Protein AF-A0ABD0PGS5-F1 (afdb_monomer_lite)

Sequence (150 aa):
DIRLLSAGKPAQHTIEVERDLDKADGMIHLLFNDVQLLKDGRHLQAEQMYRRVYRLHERLVNLRSDYNLRLKPSISTASHVSITHISQKPVQRVRPELDEVTLRYAQDLIDTAEWGIDLPSVESQLGSHRGLHQTIEDFKAKIERARADE

Structure (mmCIF, N/CA/C/O backbone):
data_AF-A0ABD0PGS5-F1
#
_entry.id   AF-A0ABD0PGS5-F1
#
loop_
_atom_site.group_PDB
_atom_site.id
_atom_site.type_symbol
_atom_site.label_atom_id
_atom_site.label_alt_id
_atom_site.label_comp_id
_atom_site.label_asym_id
_atom_site.label_entity_id
_atom_site.label_seq_id
_atom_site.pdbx_PDB_ins_code
_atom_site.Cartn_x
_atom_site.Cartn_y
_atom_site.Cartn_z
_atom_site.occupancy
_atom_site.B_iso_or_equiv
_atom_site.auth_seq_id
_atom_site.auth_comp_id
_atom_site.auth_asym_id
_atom_site.auth_atom_id
_atom_site.pdbx_PDB_model_num
ATOM 1 N N . ASP A 1 1 ? 6.456 26.262 16.278 1.00 40.91 1 ASP A N 1
ATOM 2 C CA . ASP A 1 1 ? 5.177 26.196 15.553 1.00 40.91 1 ASP A CA 1
ATOM 3 C C . ASP A 1 1 ? 5.326 25.353 14.278 1.00 40.91 1 ASP A C 1
ATOM 5 O O . ASP A 1 1 ? 5.432 25.874 13.180 1.00 40.91 1 ASP A O 1
ATOM 9 N N . ILE A 1 2 ? 5.462 24.028 14.443 1.00 37.34 2 ILE A N 1
ATOM 10 C CA . ILE A 1 2 ? 5.674 23.040 13.351 1.00 37.34 2 ILE A CA 1
ATOM 11 C C . ILE A 1 2 ? 4.593 21.936 13.416 1.00 37.34 2 ILE A C 1
ATOM 13 O O . ILE A 1 2 ? 4.661 20.908 12.758 1.00 37.34 2 ILE A O 1
ATOM 17 N N . ARG A 1 3 ? 3.527 22.145 14.199 1.00 46.78 3 ARG A N 1
ATOM 18 C CA . ARG A 1 3 ? 2.396 21.203 14.293 1.00 46.78 3 ARG A CA 1
ATOM 19 C C . ARG A 1 3 ? 1.245 21.535 13.340 1.00 46.78 3 ARG A C 1
ATOM 21 O O . ARG A 1 3 ? 0.276 20.788 13.286 1.00 46.78 3 ARG A O 1
ATOM 28 N N . LEU A 1 4 ? 1.367 22.605 12.550 1.00 45.22 4 LEU A N 1
ATOM 29 C CA . LEU A 1 4 ? 0.311 23.063 11.642 1.00 45.22 4 LEU A CA 1
ATOM 30 C C . LEU A 1 4 ? 0.431 22.560 10.190 1.00 45.22 4 LEU A C 1
ATOM 32 O O . LEU A 1 4 ? -0.455 22.841 9.391 1.00 45.22 4 LEU A O 1
ATOM 36 N N . LEU A 1 5 ? 1.480 21.805 9.835 1.00 44.78 5 LEU A N 1
ATOM 37 C CA . LEU A 1 5 ? 1.755 21.423 8.436 1.00 44.78 5 LEU A CA 1
ATOM 38 C C . LEU A 1 5 ? 1.492 19.945 8.089 1.00 44.78 5 LEU A C 1
ATOM 40 O O . LEU A 1 5 ? 1.438 19.624 6.908 1.00 44.78 5 LEU A O 1
ATOM 44 N N . SER A 1 6 ? 1.232 19.066 9.067 1.00 41.78 6 SER A N 1
ATOM 45 C CA . SER A 1 6 ? 0.776 17.681 8.796 1.00 41.78 6 SER A CA 1
ATOM 46 C C . SER A 1 6 ? -0.742 17.500 8.882 1.00 41.78 6 SER A C 1
ATOM 48 O O . SER A 1 6 ? -1.254 16.419 8.612 1.00 41.78 6 SER A O 1
ATOM 50 N N . ALA A 1 7 ? -1.495 18.557 9.198 1.00 47.12 7 ALA A N 1
ATOM 51 C CA . ALA A 1 7 ? -2.958 18.546 9.209 1.00 47.12 7 ALA A CA 1
ATOM 52 C C . ALA A 1 7 ? -3.548 18.869 7.821 1.00 47.12 7 ALA A C 1
ATOM 54 O O . ALA A 1 7 ? -4.579 19.537 7.706 1.00 47.12 7 ALA A O 1
ATOM 55 N N . GLY A 1 8 ? -2.895 18.387 6.757 1.00 44.69 8 GLY A N 1
ATOM 56 C CA . GLY A 1 8 ? -3.400 18.359 5.383 1.00 44.69 8 GLY A CA 1
ATOM 57 C C . GLY A 1 8 ? -4.555 17.367 5.246 1.00 44.69 8 GLY A C 1
ATOM 58 O O . GLY A 1 8 ? -4.440 16.347 4.591 1.00 44.69 8 GLY A O 1
ATOM 59 N N . LYS A 1 9 ? -5.644 17.685 5.950 1.00 48.91 9 LYS A N 1
ATOM 60 C CA . LYS A 1 9 ? -7.025 17.208 5.860 1.00 48.91 9 LYS A CA 1
ATOM 61 C C . LYS A 1 9 ? -7.194 15.677 5.777 1.00 48.91 9 LYS A C 1
ATOM 63 O O . LYS A 1 9 ? -7.077 15.118 4.690 1.00 48.91 9 LYS A O 1
ATOM 68 N N . PRO A 1 10 ? -7.672 14.999 6.842 1.00 53.75 10 PRO A N 1
ATOM 69 C CA . PRO A 1 10 ? -8.117 13.598 6.744 1.00 53.75 10 PRO A CA 1
ATOM 70 C C . PRO A 1 10 ? -9.191 13.386 5.652 1.00 53.75 10 PRO A C 1
ATOM 72 O O . PRO A 1 10 ? -9.348 12.287 5.124 1.00 53.75 10 PRO A O 1
ATOM 75 N N . ALA A 1 11 ? -9.883 14.456 5.244 1.00 54.97 11 ALA A N 1
ATOM 76 C CA . ALA A 1 11 ? -10.781 14.478 4.092 1.00 54.97 11 ALA A CA 1
ATOM 77 C C . ALA A 1 11 ? -10.080 14.258 2.730 1.00 54.97 11 ALA A C 1
ATOM 79 O O . ALA A 1 11 ? -10.662 13.656 1.842 1.00 54.97 11 ALA A O 1
ATOM 80 N N . GLN A 1 12 ? -8.841 14.722 2.532 1.00 61.03 12 GLN A N 1
ATOM 81 C CA . GLN A 1 12 ? -8.119 14.524 1.264 1.00 61.03 12 GLN A CA 1
ATOM 82 C C . GLN A 1 12 ? -7.630 13.083 1.131 1.00 61.03 12 GLN A C 1
ATOM 84 O O . GLN A 1 12 ? -7.900 12.437 0.124 1.00 61.03 12 GLN A O 1
ATOM 89 N N . HIS A 1 13 ? -7.027 12.548 2.194 1.00 70.31 13 HIS A N 1
ATOM 90 C CA . HIS A 1 13 ? -6.599 11.151 2.239 1.00 70.31 13 HIS A CA 1
ATOM 91 C C . HIS A 1 13 ? -7.775 10.177 2.037 1.00 70.31 13 HIS A C 1
ATOM 93 O O . HIS A 1 13 ? -7.648 9.172 1.348 1.00 70.31 13 HIS A O 1
ATOM 99 N N . THR A 1 14 ? -8.954 10.478 2.589 1.00 75.94 14 THR A N 1
ATOM 100 C CA . THR A 1 14 ? -10.155 9.647 2.374 1.00 75.94 14 THR A CA 1
ATOM 101 C C . THR A 1 14 ? -10.671 9.692 0.937 1.00 75.94 14 THR A C 1
ATOM 103 O O . THR A 1 14 ? -11.051 8.650 0.405 1.00 75.94 14 THR A O 1
ATOM 106 N N . ILE A 1 15 ? -10.644 10.858 0.288 1.00 81.44 15 ILE A N 1
ATOM 107 C CA . ILE A 1 15 ? -11.011 10.997 -1.131 1.00 81.44 15 ILE A CA 1
ATOM 108 C C . ILE A 1 15 ? -10.017 10.244 -2.026 1.00 81.44 15 ILE A C 1
ATOM 110 O O . ILE A 1 15 ? -10.419 9.594 -2.990 1.00 81.44 15 ILE A O 1
ATOM 114 N N . GLU A 1 16 ? -8.722 10.302 -1.713 1.00 83.81 16 GLU A N 1
ATOM 115 C CA . GLU A 1 16 ? -7.688 9.566 -2.447 1.00 83.81 16 GLU A CA 1
ATOM 116 C C . GLU A 1 16 ? -7.881 8.052 -2.334 1.00 83.81 16 GLU A C 1
ATOM 118 O O . GLU A 1 16 ? -7.885 7.365 -3.357 1.00 83.81 16 GLU A O 1
ATOM 123 N N . VAL A 1 17 ? -8.136 7.549 -1.122 1.00 87.19 17 VAL A N 1
ATOM 124 C CA . VAL A 1 17 ? -8.424 6.128 -0.879 1.00 87.19 17 VAL A CA 1
ATOM 125 C C . VAL A 1 17 ? -9.695 5.683 -1.605 1.00 87.19 17 VAL A C 1
ATOM 127 O O . VAL A 1 17 ? -9.700 4.621 -2.222 1.00 87.19 17 VAL A O 1
ATOM 130 N N . GLU A 1 18 ? -10.765 6.481 -1.581 1.00 88.50 18 GLU A N 1
ATOM 131 C CA . GLU A 1 18 ? -12.014 6.167 -2.290 1.00 88.50 18 GLU A CA 1
ATOM 132 C C . GLU A 1 18 ? -11.790 6.094 -3.807 1.00 88.50 18 GLU A C 1
ATOM 134 O O . GLU A 1 18 ? -12.168 5.113 -4.447 1.00 88.50 18 GLU A O 1
ATOM 139 N N . ARG A 1 19 ? -11.057 7.063 -4.366 1.00 91.50 19 ARG A N 1
ATOM 140 C CA . ARG A 1 19 ? -10.695 7.076 -5.787 1.00 91.50 19 ARG A CA 1
ATOM 141 C C . ARG A 1 19 ? -9.847 5.865 -6.177 1.00 91.50 19 ARG A C 1
ATOM 143 O O . ARG A 1 19 ? -10.000 5.334 -7.275 1.00 91.50 19 ARG A O 1
ATOM 150 N N . ASP A 1 20 ? -8.921 5.446 -5.323 1.00 93.38 20 ASP A N 1
ATOM 151 C CA . ASP A 1 20 ? -8.047 4.313 -5.618 1.00 93.38 20 ASP A CA 1
ATOM 152 C C . ASP A 1 20 ? -8.777 2.964 -5.489 1.00 93.38 20 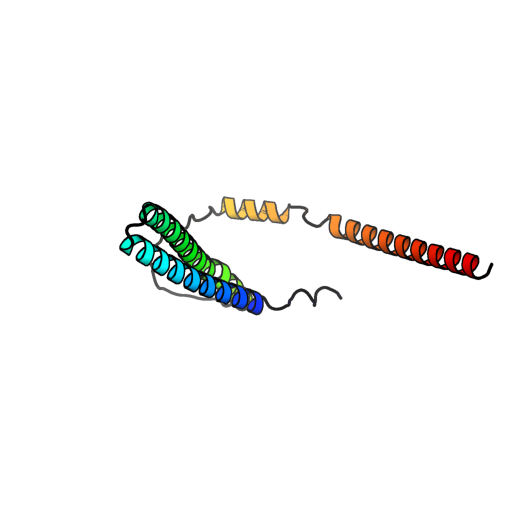ASP A C 1
ATOM 154 O O . ASP A 1 20 ? -8.507 2.058 -6.281 1.00 93.38 20 ASP A O 1
ATOM 158 N N . LEU A 1 21 ? -9.763 2.851 -4.589 1.00 94.31 21 LEU A N 1
ATOM 159 C CA . LEU A 1 21 ? -10.683 1.708 -4.542 1.00 94.31 21 LEU A CA 1
ATOM 160 C C . LEU A 1 21 ? -11.515 1.601 -5.830 1.00 94.31 21 LEU A C 1
ATOM 162 O O . LEU A 1 21 ? -11.585 0.520 -6.413 1.00 94.31 21 LEU A O 1
ATOM 166 N N . ASP A 1 22 ? -12.068 2.711 -6.326 1.00 95.44 22 ASP A N 1
ATOM 167 C CA . ASP A 1 22 ? -12.852 2.708 -7.570 1.00 95.44 22 ASP A CA 1
ATOM 168 C C . ASP A 1 22 ? -11.990 2.362 -8.801 1.00 95.44 22 ASP A C 1
ATOM 170 O O . ASP A 1 22 ? -12.422 1.624 -9.691 1.00 95.44 22 ASP A O 1
ATOM 174 N N . LYS A 1 23 ? -10.731 2.824 -8.850 1.00 97.25 23 LYS A N 1
ATOM 175 C CA . LYS A 1 23 ? -9.776 2.389 -9.887 1.00 97.25 23 LYS A CA 1
ATOM 176 C C . LYS A 1 23 ? -9.517 0.886 -9.819 1.00 97.25 23 LYS A C 1
ATOM 178 O O . LYS A 1 23 ? -9.439 0.236 -10.862 1.00 97.25 23 LYS A O 1
ATOM 183 N N . ALA A 1 24 ? -9.352 0.337 -8.615 1.00 97.25 24 ALA A N 1
ATOM 184 C CA . ALA A 1 24 ? -9.139 -1.093 -8.427 1.00 97.25 24 ALA A CA 1
ATOM 185 C C . ALA A 1 24 ? -10.344 -1.911 -8.910 1.00 97.25 24 ALA A C 1
ATOM 187 O O . ALA A 1 24 ? -10.146 -2.919 -9.587 1.00 97.25 24 ALA A O 1
ATOM 188 N N . ASP A 1 25 ? -11.570 -1.445 -8.659 1.00 97.25 25 ASP A N 1
ATOM 189 C CA . ASP A 1 25 ? -12.786 -2.069 -9.191 1.00 97.25 25 ASP A CA 1
ATOM 190 C C . ASP A 1 25 ? -12.788 -2.070 -10.726 1.00 97.25 25 ASP A C 1
ATOM 192 O O . ASP A 1 25 ? -13.010 -3.111 -11.350 1.00 97.25 25 ASP A O 1
ATOM 196 N N . GLY A 1 26 ? -12.441 -0.938 -11.346 1.00 97.88 26 GLY A N 1
ATOM 197 C CA . GLY A 1 26 ? -12.291 -0.843 -12.800 1.00 97.88 26 GLY A CA 1
ATOM 198 C C . GLY A 1 26 ? -11.281 -1.850 -13.363 1.00 97.88 26 GLY A C 1
ATOM 199 O O . GLY A 1 26 ? -11.569 -2.544 -14.338 1.00 97.88 26 GLY A O 1
ATOM 200 N N . MET A 1 27 ? -10.118 -1.997 -12.721 1.00 97.94 27 MET A N 1
ATOM 201 C CA . MET A 1 27 ? -9.109 -2.981 -13.130 1.00 97.94 27 MET A CA 1
ATOM 202 C C . MET A 1 27 ? -9.601 -4.424 -12.981 1.00 97.94 27 MET A C 1
ATOM 204 O O . MET A 1 27 ? -9.344 -5.249 -13.856 1.00 97.94 27 MET A O 1
ATOM 208 N N . ILE A 1 28 ? -10.324 -4.748 -11.905 1.00 97.88 28 ILE A N 1
ATOM 209 C CA . ILE A 1 28 ? -10.885 -6.091 -11.709 1.00 97.88 28 ILE A CA 1
ATOM 210 C C . ILE A 1 28 ? -11.917 -6.419 -12.793 1.00 97.88 28 ILE A C 1
ATOM 212 O O . ILE A 1 28 ? -11.913 -7.538 -13.306 1.00 97.88 28 ILE A O 1
ATOM 216 N N . HIS A 1 29 ? -12.751 -5.458 -13.196 1.00 98.31 29 HIS A N 1
ATOM 217 C CA . HIS A 1 29 ? -13.682 -5.646 -14.311 1.00 98.31 29 HIS A CA 1
ATOM 218 C C . HIS A 1 29 ? -12.966 -5.949 -15.633 1.00 98.31 29 HIS A C 1
ATOM 220 O O . HIS A 1 29 ? -13.379 -6.868 -16.342 1.00 98.31 29 HIS A O 1
ATOM 226 N N . LEU A 1 30 ? -11.876 -5.234 -15.937 1.00 98.38 30 LEU A N 1
ATOM 227 C CA . LEU A 1 30 ? -11.050 -5.514 -17.116 1.00 98.38 30 LEU A CA 1
ATOM 228 C C . LEU A 1 30 ? -10.434 -6.916 -17.046 1.00 98.38 30 LEU A C 1
ATOM 230 O O . LEU A 1 30 ? -10.567 -7.685 -17.989 1.00 98.38 30 LEU A O 1
ATOM 234 N N . LEU A 1 31 ? -9.867 -7.304 -15.899 1.00 98.38 31 LEU A N 1
ATOM 235 C CA . LEU A 1 31 ? -9.302 -8.644 -15.719 1.00 98.38 31 LEU A CA 1
ATOM 236 C C . LEU A 1 31 ? -10.346 -9.753 -15.891 1.00 98.38 31 LEU A C 1
ATOM 238 O O . LEU A 1 31 ? -10.035 -10.807 -16.444 1.00 98.38 31 LEU A O 1
ATOM 242 N N . PHE A 1 32 ? -11.580 -9.548 -15.427 1.00 98.62 32 PHE A N 1
ATOM 243 C CA . PHE A 1 32 ? -12.659 -10.503 -15.679 1.00 98.62 32 PHE A CA 1
ATOM 244 C C . PHE A 1 32 ? -13.025 -10.579 -17.160 1.00 98.62 32 PHE A C 1
ATOM 246 O O . PHE A 1 32 ? -13.251 -11.682 -17.658 1.00 98.62 32 PHE A O 1
ATOM 253 N N . ASN A 1 33 ? -13.056 -9.443 -17.862 1.00 98.38 33 AS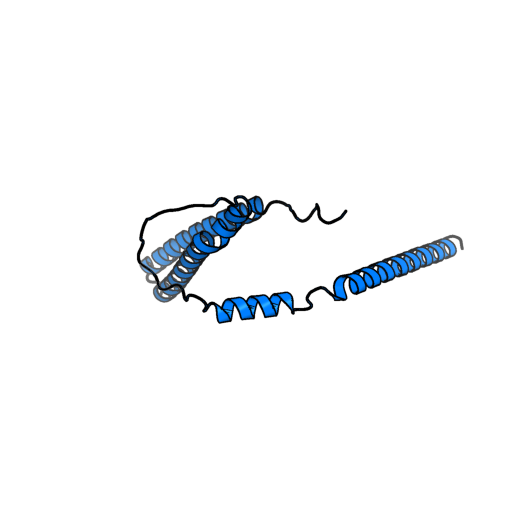N A N 1
ATOM 254 C CA . ASN A 1 33 ? -13.290 -9.412 -19.303 1.00 98.38 33 ASN A CA 1
ATOM 255 C C . ASN A 1 33 ? -12.195 -10.175 -20.064 1.00 98.38 33 ASN A C 1
ATOM 257 O O . ASN A 1 33 ? -12.510 -11.069 -20.847 1.00 98.38 33 ASN A O 1
ATOM 261 N N . ASP A 1 34 ? -10.927 -9.913 -19.751 1.00 98.25 34 ASP A N 1
ATOM 262 C CA . ASP A 1 34 ? -9.781 -10.589 -20.360 1.00 98.25 34 ASP A CA 1
ATOM 263 C C . ASP A 1 34 ? -9.807 -12.096 -20.087 1.00 98.25 34 ASP A C 1
ATOM 265 O O . ASP A 1 34 ? -9.607 -12.915 -20.985 1.00 98.25 34 ASP A O 1
ATOM 269 N N . VAL A 1 35 ? -10.093 -12.497 -18.845 1.00 98.50 35 VAL A N 1
ATOM 270 C CA . VAL A 1 35 ? -10.218 -13.915 -18.491 1.00 98.50 35 VAL A CA 1
ATOM 271 C C . VAL A 1 35 ? -11.379 -14.572 -19.232 1.00 98.50 35 VAL A C 1
ATOM 273 O O . VAL A 1 35 ? -11.252 -15.731 -19.630 1.00 98.50 35 VAL A O 1
ATOM 276 N N . GLN A 1 36 ? -12.489 -13.864 -19.443 1.00 98.12 36 GLN A N 1
ATOM 277 C CA . GLN A 1 36 ? -13.602 -14.383 -20.230 1.00 98.12 36 GLN A CA 1
ATOM 278 C C . GLN A 1 36 ? -13.204 -14.567 -21.700 1.00 98.12 36 GLN A C 1
ATOM 280 O O . GLN A 1 36 ? -13.435 -15.640 -22.249 1.00 98.12 36 GLN A O 1
ATOM 285 N N . LEU A 1 37 ? -12.501 -13.601 -22.296 1.00 98.06 37 LEU A N 1
ATOM 286 C CA . LEU A 1 37 ? -11.954 -13.732 -23.649 1.00 98.06 37 LEU A CA 1
ATOM 287 C C . LEU A 1 37 ? -11.002 -14.937 -23.761 1.00 98.06 37 LEU A C 1
ATOM 289 O O . LEU A 1 37 ? -11.070 -15.713 -24.715 1.00 98.06 37 LEU A O 1
ATOM 293 N N . LEU A 1 38 ? -10.145 -15.145 -22.756 1.00 98.12 38 LEU A N 1
ATOM 294 C CA . LEU A 1 38 ? -9.262 -16.311 -22.682 1.00 98.12 38 LEU A CA 1
ATOM 295 C C . LEU A 1 38 ? -10.043 -17.627 -22.551 1.00 98.12 38 LEU A C 1
ATOM 297 O O . LEU A 1 38 ? -9.635 -18.635 -23.134 1.00 98.12 38 LEU A O 1
ATOM 301 N N . LYS A 1 39 ? -11.153 -17.644 -21.801 1.00 96.56 39 LYS A N 1
ATOM 302 C CA . LYS A 1 39 ? -12.041 -18.813 -21.695 1.00 96.56 39 LYS A CA 1
ATOM 303 C C . LYS A 1 39 ? -12.686 -19.142 -23.037 1.00 96.56 39 LYS A C 1
ATOM 305 O O . LYS A 1 39 ? -12.662 -20.305 -23.440 1.00 96.56 39 LYS A O 1
ATOM 310 N N .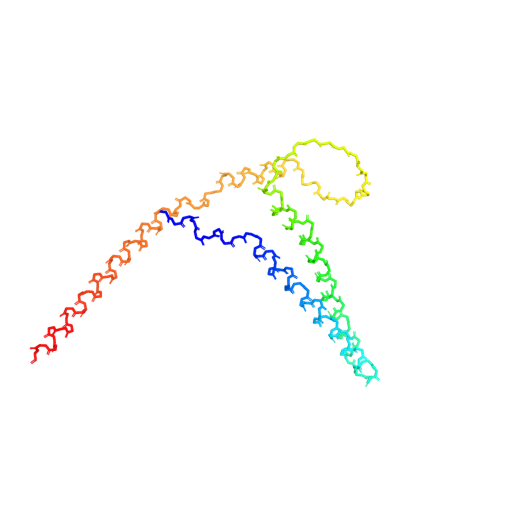 ASP A 1 40 ? -13.184 -18.134 -23.741 1.00 97.44 40 ASP A N 1
ATOM 311 C CA . ASP A 1 40 ? -13.797 -18.297 -25.061 1.00 97.44 40 ASP A CA 1
ATOM 312 C C . ASP A 1 40 ? -12.763 -18.803 -26.085 1.00 97.44 40 ASP A C 1
ATOM 314 O O . ASP A 1 40 ? -13.050 -19.686 -26.895 1.00 97.44 40 ASP A O 1
ATOM 318 N N . GLY A 1 41 ? -11.512 -18.345 -25.962 1.00 97.06 41 GLY A N 1
ATOM 319 C CA . GLY A 1 41 ? -10.349 -18.848 -26.701 1.00 97.06 41 GLY A CA 1
ATOM 320 C C . GLY A 1 41 ? -9.806 -20.210 -26.238 1.00 97.06 41 GLY A C 1
ATOM 321 O O . GLY A 1 41 ? -8.783 -20.655 -26.755 1.00 97.06 41 GLY A O 1
ATOM 322 N N . ARG A 1 42 ? -10.456 -20.882 -25.272 1.00 96.25 42 ARG A N 1
ATOM 323 C CA . ARG A 1 42 ? -10.051 -22.179 -24.683 1.00 96.25 42 ARG A CA 1
ATOM 324 C C . ARG A 1 42 ? -8.619 -22.199 -24.141 1.00 96.25 42 ARG A C 1
ATOM 326 O O . ARG A 1 42 ? -7.936 -23.223 -24.183 1.00 96.25 42 ARG A O 1
ATOM 333 N N . HIS A 1 43 ? -8.159 -21.073 -23.609 1.00 97.69 43 HIS A N 1
ATOM 334 C CA . HIS A 1 43 ? -6.833 -20.981 -23.021 1.00 97.69 43 HIS A CA 1
ATOM 335 C C . HIS A 1 43 ? -6.723 -21.885 -21.781 1.00 97.69 43 HIS A C 1
ATOM 337 O O . HIS A 1 43 ? -7.523 -21.793 -20.848 1.00 97.69 43 HIS A O 1
ATOM 343 N N . LEU A 1 44 ? -5.690 -22.733 -21.741 1.00 96.12 44 LEU A N 1
ATOM 344 C CA . LEU A 1 44 ? -5.534 -23.809 -20.748 1.00 96.12 44 LEU A CA 1
ATOM 345 C C . LEU A 1 44 ? -5.514 -23.318 -19.291 1.00 96.12 44 LEU A C 1
ATOM 347 O O . LEU A 1 44 ? -5.917 -24.039 -18.382 1.00 96.12 44 LEU A O 1
ATOM 351 N N . GLN A 1 45 ? -5.062 -22.085 -19.053 1.00 97.25 45 GLN A N 1
ATOM 352 C CA . GLN A 1 45 ? -4.962 -21.510 -17.707 1.00 97.25 45 GLN A CA 1
ATOM 353 C C . GLN A 1 45 ? -6.129 -20.586 -17.336 1.00 97.25 45 GLN A C 1
ATOM 355 O O . GLN A 1 45 ? -6.157 -20.078 -16.213 1.00 97.25 45 GLN A O 1
ATOM 360 N N . ALA A 1 46 ? -7.098 -20.361 -18.232 1.00 96.94 46 ALA A N 1
ATOM 361 C CA . ALA A 1 46 ? -8.152 -19.363 -18.027 1.00 96.94 46 ALA A CA 1
ATOM 362 C C . ALA A 1 46 ? -8.969 -19.620 -16.749 1.00 96.94 46 ALA A C 1
ATOM 364 O O . ALA A 1 46 ? -9.308 -18.696 -16.013 1.00 96.94 46 ALA A O 1
ATOM 365 N N . GLU A 1 47 ? -9.212 -20.888 -16.421 1.00 96.25 47 GLU A N 1
ATOM 366 C CA . GLU A 1 47 ? -9.931 -21.277 -15.208 1.00 96.25 47 GLU A CA 1
ATOM 367 C C . GLU A 1 47 ? -9.137 -20.976 -13.924 1.00 96.25 47 GLU A C 1
ATOM 369 O O . GLU A 1 47 ? -9.689 -20.483 -12.939 1.00 96.25 47 GLU A O 1
ATOM 374 N N . GLN A 1 48 ? -7.820 -21.205 -13.929 1.00 98.00 48 GLN A N 1
ATOM 375 C CA . GLN A 1 48 ? -6.968 -20.841 -12.795 1.00 98.00 48 GLN A CA 1
ATOM 376 C C . GLN A 1 48 ? -6.898 -19.317 -12.634 1.00 98.00 48 GLN A C 1
ATOM 378 O O . GLN A 1 48 ? -6.965 -18.812 -11.509 1.00 98.00 48 GLN A O 1
ATOM 383 N N . MET A 1 49 ? -6.781 -18.585 -13.744 1.00 98.06 49 MET A N 1
ATOM 384 C CA . MET A 1 49 ? -6.764 -17.124 -13.746 1.00 98.06 49 MET A CA 1
ATOM 385 C C . MET A 1 49 ? -8.077 -16.556 -13.203 1.00 98.06 49 MET A C 1
ATOM 387 O O . MET A 1 49 ? -8.026 -15.709 -12.315 1.00 98.06 49 MET A O 1
ATOM 391 N N . TYR A 1 50 ? -9.230 -17.099 -13.609 1.00 98.12 50 TYR A N 1
ATOM 392 C CA . TYR A 1 50 ? -10.539 -16.719 -13.068 1.00 98.12 50 TYR A CA 1
ATOM 393 C C . TYR A 1 50 ? -10.585 -16.820 -11.543 1.00 98.12 50 TYR A C 1
ATOM 395 O O . TYR A 1 50 ? -10.950 -15.861 -10.869 1.00 98.12 50 TYR A O 1
ATOM 403 N N . ARG A 1 51 ? -10.132 -17.943 -10.968 1.00 98.38 51 ARG A N 1
ATOM 404 C CA . ARG A 1 51 ? -10.102 -18.114 -9.503 1.00 98.38 51 ARG A CA 1
ATOM 405 C C . ARG A 1 51 ? -9.199 -17.094 -8.813 1.00 98.38 51 ARG A C 1
ATOM 407 O O . ARG A 1 51 ? -9.499 -16.669 -7.702 1.00 98.38 51 ARG A O 1
ATOM 414 N N . ARG A 1 52 ? -8.082 -16.709 -9.438 1.00 98.25 52 ARG A N 1
ATOM 415 C CA . ARG A 1 52 ? -7.187 -15.673 -8.895 1.00 98.25 52 ARG A CA 1
ATOM 416 C C . ARG A 1 52 ? -7.858 -14.300 -8.922 1.00 98.25 52 ARG A C 1
ATOM 418 O O . ARG A 1 52 ? -7.823 -13.622 -7.901 1.00 98.25 52 ARG A O 1
ATOM 425 N N . VAL A 1 53 ? -8.494 -13.929 -10.035 1.00 98.25 53 VAL A N 1
ATOM 426 C CA . VAL A 1 53 ? -9.235 -12.661 -10.165 1.00 98.25 53 VAL A CA 1
ATOM 427 C C . VAL A 1 53 ? -10.416 -12.621 -9.194 1.00 98.25 53 VAL A C 1
ATOM 429 O O . VAL A 1 53 ? -10.611 -11.619 -8.516 1.00 98.25 53 VAL A O 1
ATOM 432 N N . TYR A 1 54 ? -11.128 -13.734 -9.018 1.00 98.19 54 TYR A N 1
ATOM 433 C CA . TYR A 1 54 ? -12.212 -13.842 -8.043 1.00 98.19 54 TYR A CA 1
ATOM 434 C C . TYR A 1 54 ? -11.736 -13.601 -6.603 1.00 98.19 54 TYR A C 1
ATOM 436 O O . TYR A 1 54 ? -12.319 -12.786 -5.897 1.00 98.19 54 TYR A O 1
ATOM 444 N N . ARG A 1 55 ? -10.616 -14.204 -6.181 1.00 98.31 55 ARG A N 1
ATOM 445 C CA . ARG A 1 55 ? -10.039 -13.930 -4.849 1.00 98.31 55 ARG A CA 1
ATOM 446 C C . ARG A 1 55 ? -9.591 -12.477 -4.685 1.00 98.31 55 ARG A C 1
ATOM 448 O O . ARG A 1 55 ? -9.690 -11.926 -3.591 1.00 98.31 55 ARG A O 1
ATOM 455 N N . LEU A 1 56 ? -9.066 -11.862 -5.750 1.00 98.12 56 LEU A N 1
ATOM 456 C CA . LEU A 1 56 ? -8.732 -10.434 -5.740 1.00 98.12 56 LEU A CA 1
ATOM 457 C C . LEU A 1 56 ? -9.992 -9.583 -5.554 1.00 98.12 56 LEU A C 1
ATOM 459 O O . LEU A 1 56 ? -9.978 -8.668 -4.734 1.00 98.12 56 LEU A O 1
ATOM 463 N N . HIS A 1 57 ? -11.077 -9.926 -6.248 1.00 98.31 57 HIS A N 1
ATOM 464 C CA . HIS A 1 57 ? -12.370 -9.264 -6.106 1.00 98.31 57 HIS A CA 1
ATOM 465 C C . HIS A 1 57 ? -12.922 -9.392 -4.686 1.00 98.31 57 HIS A C 1
ATOM 467 O O . HIS A 1 57 ? -13.248 -8.381 -4.074 1.00 98.31 57 HIS A O 1
ATOM 473 N N . GLU A 1 58 ? -12.932 -10.596 -4.108 1.00 97.75 58 GLU A N 1
ATOM 474 C CA . GLU A 1 58 ? -13.363 -10.799 -2.719 1.00 97.75 58 GLU A CA 1
ATOM 475 C C . GLU A 1 58 ? -12.540 -9.962 -1.735 1.00 97.75 58 GLU A C 1
ATOM 477 O O . GLU A 1 58 ? -13.088 -9.320 -0.838 1.00 97.75 58 GLU A O 1
ATOM 482 N N . ARG A 1 59 ? -11.214 -9.916 -1.916 1.00 97.81 59 ARG A N 1
ATOM 483 C CA . ARG A 1 59 ? -10.341 -9.092 -1.075 1.00 97.81 59 ARG A CA 1
ATOM 484 C C . ARG A 1 59 ? -10.664 -7.602 -1.205 1.00 97.81 59 ARG A C 1
ATOM 486 O O . ARG A 1 59 ? -10.647 -6.908 -0.191 1.00 97.81 59 ARG A O 1
ATOM 493 N N . LEU A 1 60 ? -10.967 -7.117 -2.410 1.00 96.50 60 LEU A N 1
ATOM 494 C CA . LEU A 1 60 ? -11.338 -5.720 -2.642 1.00 96.50 60 LEU A CA 1
ATOM 495 C C . LEU A 1 60 ? -12.704 -5.382 -2.029 1.00 96.50 60 LEU A C 1
ATOM 497 O O . LEU A 1 60 ? -12.834 -4.358 -1.364 1.00 96.50 60 LEU A O 1
ATOM 501 N N . VAL A 1 61 ? -13.696 -6.265 -2.168 1.00 95.56 61 VAL A N 1
ATOM 502 C CA . VAL A 1 61 ? -15.019 -6.112 -1.540 1.00 95.56 61 VAL A CA 1
ATOM 503 C C . VAL A 1 61 ? -14.902 -6.059 -0.014 1.00 95.56 61 VAL A C 1
ATOM 505 O O . VAL A 1 61 ? -15.522 -5.205 0.629 1.00 95.56 61 VAL A O 1
ATOM 508 N N . ASN A 1 62 ? -14.071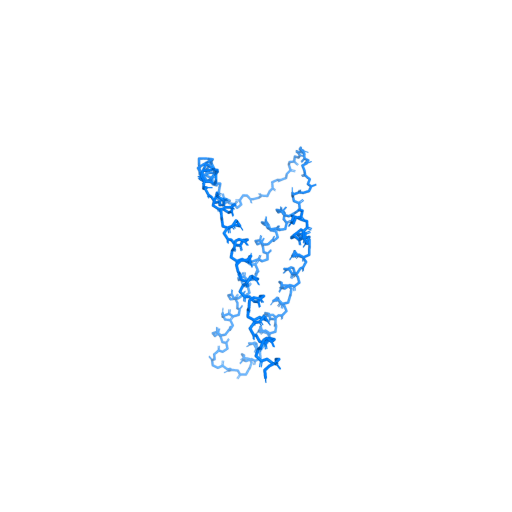 -6.923 0.574 1.00 92.50 62 ASN A N 1
ATOM 509 C CA . ASN A 1 62 ? -13.783 -6.895 2.008 1.00 92.50 62 ASN A CA 1
ATOM 510 C C . ASN A 1 62 ? -13.117 -5.577 2.415 1.00 92.50 62 ASN A C 1
ATOM 512 O O . ASN A 1 62 ? -13.578 -4.931 3.351 1.00 92.50 62 ASN A O 1
ATOM 516 N N . LEU A 1 63 ? -12.110 -5.124 1.663 1.00 91.88 63 LEU A N 1
ATOM 517 C CA . LEU A 1 63 ? -11.432 -3.855 1.925 1.00 91.88 63 LEU A CA 1
ATOM 518 C C . LEU A 1 63 ? -12.392 -2.656 1.840 1.00 91.88 63 LEU A C 1
ATOM 520 O O . LEU A 1 63 ? -12.346 -1.773 2.692 1.00 91.88 63 LEU A O 1
ATOM 524 N N . ARG A 1 64 ? -13.304 -2.640 0.860 1.00 90.19 64 ARG A N 1
ATOM 525 C CA . ARG A 1 64 ? -14.342 -1.606 0.714 1.00 90.19 64 ARG A CA 1
ATOM 526 C C . ARG A 1 64 ? -15.321 -1.623 1.887 1.00 90.19 64 ARG A C 1
ATOM 528 O O . ARG A 1 64 ? -15.734 -0.567 2.367 1.00 90.19 64 ARG A O 1
ATOM 535 N N . SER A 1 65 ? -15.680 -2.812 2.364 1.00 86.94 65 SER A N 1
ATOM 536 C CA . SER A 1 65 ? -16.542 -2.987 3.536 1.00 86.94 65 SER A CA 1
ATOM 537 C C . SER A 1 65 ? -15.853 -2.499 4.811 1.00 86.94 65 SER A C 1
ATOM 539 O O . SER A 1 65 ? -16.440 -1.726 5.563 1.00 86.94 65 SER A O 1
ATOM 541 N N . ASP A 1 66 ? -14.590 -2.873 5.022 1.00 84.50 66 ASP A N 1
ATOM 542 C CA . ASP A 1 66 ? -13.789 -2.419 6.160 1.00 84.50 66 ASP A CA 1
ATOM 543 C C . ASP A 1 66 ? -13.557 -0.906 6.122 1.00 84.50 66 ASP A C 1
ATOM 545 O O . ASP A 1 66 ? -13.698 -0.236 7.145 1.00 84.50 66 ASP A O 1
ATOM 549 N N . TYR A 1 67 ? -13.279 -0.335 4.947 1.00 84.06 67 TYR A N 1
ATOM 550 C CA . TYR A 1 67 ? -13.143 1.109 4.787 1.00 84.06 67 TYR A CA 1
ATOM 551 C C . TYR A 1 67 ? -14.443 1.841 5.142 1.00 84.06 67 TYR A C 1
ATOM 553 O O . TYR A 1 67 ? -14.421 2.762 5.957 1.00 84.06 67 TYR A O 1
ATOM 561 N N . ASN A 1 68 ? -15.587 1.391 4.615 1.00 80.50 68 ASN A N 1
ATOM 562 C CA . ASN A 1 68 ? -16.890 2.000 4.896 1.00 80.50 68 ASN A CA 1
ATOM 563 C C . ASN A 1 68 ? -17.353 1.832 6.351 1.00 80.50 68 ASN A C 1
ATOM 565 O O . ASN A 1 68 ? -18.083 2.688 6.839 1.00 80.50 68 ASN A O 1
ATOM 569 N N . LEU A 1 69 ? -16.962 0.755 7.040 1.00 74.19 69 LEU A N 1
ATOM 570 C CA . LEU A 1 69 ? -17.432 0.451 8.398 1.00 74.19 69 LEU A CA 1
ATOM 571 C C . LEU A 1 69 ? -16.465 0.871 9.509 1.00 74.19 69 LEU A C 1
ATOM 573 O O . LEU A 1 69 ? -16.907 1.081 10.635 1.00 74.19 69 LEU A O 1
ATOM 577 N N . ARG A 1 70 ? -15.161 0.968 9.233 1.00 65.12 70 ARG A N 1
ATOM 578 C CA . ARG A 1 70 ? -14.134 1.233 10.257 1.00 65.12 70 ARG A CA 1
ATOM 579 C C . ARG A 1 70 ? -13.433 2.568 10.053 1.00 65.12 70 ARG A C 1
ATOM 581 O O . ARG A 1 70 ? -13.224 3.289 11.018 1.00 65.12 70 ARG A O 1
ATOM 588 N N . LEU A 1 71 ? -13.085 2.918 8.817 1.00 60.81 71 LEU A N 1
ATOM 589 C CA . LEU A 1 71 ? -12.239 4.084 8.530 1.00 60.81 71 LEU A CA 1
ATOM 590 C C . LEU A 1 71 ? -13.059 5.332 8.177 1.00 60.81 71 LEU A C 1
ATOM 592 O O . LEU A 1 71 ? -12.800 6.404 8.716 1.00 60.81 71 LEU A O 1
ATOM 596 N N . LYS A 1 72 ? -14.101 5.191 7.351 1.00 59.53 72 LYS A N 1
ATOM 597 C CA . LYS A 1 72 ? -15.031 6.271 6.984 1.00 59.53 72 LYS A CA 1
ATOM 598 C C . LYS A 1 72 ? -15.789 6.827 8.208 1.00 59.53 72 LYS A C 1
ATOM 600 O O . LYS A 1 72 ? -15.739 8.039 8.409 1.00 59.53 72 LYS A O 1
ATOM 605 N N . PRO A 1 73 ? -16.388 6.005 9.099 1.00 54.38 73 PRO A N 1
ATOM 606 C CA . PRO A 1 73 ? -17.018 6.516 10.311 1.00 54.38 73 PRO A CA 1
ATOM 607 C C . PRO A 1 73 ? -16.001 7.012 11.336 1.00 54.38 73 PRO A C 1
ATOM 609 O O . PRO A 1 73 ? -16.269 8.044 11.919 1.00 54.38 73 PRO A O 1
ATOM 612 N N . SER A 1 74 ? -14.824 6.392 11.510 1.00 49.44 74 SER A N 1
ATOM 613 C CA . SER A 1 74 ? -13.817 6.891 12.469 1.00 49.44 74 SER A CA 1
ATOM 614 C C . SER A 1 74 ? -13.313 8.302 12.139 1.00 49.44 74 SER A C 1
ATOM 616 O O . SER A 1 74 ? -12.897 9.029 13.040 1.00 49.44 74 SER A O 1
ATOM 618 N N . ILE A 1 75 ? -13.349 8.696 10.864 1.00 51.09 75 ILE A N 1
ATOM 619 C CA . ILE A 1 75 ? -12.962 10.036 10.407 1.00 51.09 75 ILE A CA 1
ATOM 620 C C . ILE A 1 75 ? -14.156 11.004 10.462 1.00 51.09 75 ILE A C 1
ATOM 622 O O . ILE A 1 75 ? -13.970 12.179 10.770 1.00 51.09 75 ILE A O 1
ATOM 626 N N . SER A 1 76 ? -15.387 10.525 10.247 1.00 46.50 76 SER A N 1
ATOM 627 C CA . SER A 1 76 ? -16.610 11.322 10.437 1.00 46.50 76 SER A CA 1
ATOM 628 C C . SER A 1 76 ? -17.021 11.500 11.910 1.00 46.50 76 SER A C 1
ATOM 630 O O . SER A 1 76 ? -17.675 12.483 12.237 1.00 46.50 76 SER A O 1
ATOM 632 N N . THR A 1 77 ? -16.630 10.605 12.821 1.00 43.31 77 THR A N 1
ATOM 633 C CA . THR A 1 77 ? -16.946 10.691 14.261 1.00 43.31 77 THR A CA 1
ATOM 634 C C . THR A 1 77 ? -15.961 11.548 15.049 1.00 43.31 77 THR A C 1
ATOM 636 O O . THR A 1 77 ? -16.234 11.872 16.199 1.00 43.31 77 THR A O 1
ATOM 639 N N . ALA A 1 78 ? -14.840 11.965 14.453 1.00 43.00 78 ALA A N 1
ATOM 640 C CA . ALA A 1 78 ? -13.918 12.908 15.089 1.00 43.00 78 ALA A CA 1
ATOM 641 C C . ALA A 1 78 ? -14.448 14.360 15.109 1.00 43.00 78 ALA A C 1
ATOM 643 O O . ALA A 1 78 ? -13.827 15.220 15.728 1.00 43.00 78 ALA A O 1
ATOM 644 N N . SER A 1 79 ? -15.584 14.651 14.458 1.00 42.94 79 SER A N 1
ATOM 645 C CA . SER A 1 79 ? -16.158 16.003 14.377 1.00 42.94 79 SER A CA 1
ATOM 646 C C . SER A 1 79 ? -17.535 16.184 15.021 1.00 42.94 79 SER A C 1
ATOM 648 O O . SER A 1 79 ? -18.030 17.305 15.019 1.00 42.94 79 SER A O 1
ATOM 650 N N . HIS A 1 80 ? -18.148 15.166 15.632 1.00 39.22 80 HIS A N 1
ATOM 651 C CA . HIS A 1 80 ? -19.395 15.372 16.377 1.00 39.22 80 HIS A CA 1
ATOM 652 C C . HIS A 1 80 ? -19.470 14.489 17.626 1.00 39.22 80 HIS A C 1
ATOM 654 O O . HIS A 1 80 ? -19.911 13.343 17.593 1.00 39.22 80 HIS A O 1
ATOM 660 N N . VAL A 1 81 ? -19.100 15.078 18.766 1.00 44.41 81 VAL A N 1
ATOM 661 C CA . VAL A 1 81 ? -19.691 14.705 20.053 1.00 44.41 81 VAL A CA 1
ATOM 662 C C . VAL A 1 81 ? -21.158 15.112 19.977 1.00 44.41 81 VAL A C 1
ATOM 664 O O . VAL A 1 81 ? -21.484 16.297 19.999 1.00 44.41 81 VAL A O 1
ATOM 667 N N . SER A 1 82 ? -22.067 14.152 19.842 1.00 37.47 82 SER A N 1
ATOM 668 C CA . SER A 1 82 ? -23.490 14.386 20.079 1.00 37.47 82 SER A CA 1
ATOM 669 C C . SER A 1 82 ? -24.140 13.122 20.624 1.00 37.47 82 SER A C 1
ATOM 671 O O . SER A 1 82 ? -24.091 12.044 20.041 1.00 37.47 82 SER A O 1
ATOM 673 N N . ILE A 1 83 ? -24.687 13.314 21.814 1.00 41.44 83 ILE A N 1
ATOM 674 C CA . ILE A 1 83 ? -25.413 12.391 22.673 1.00 41.44 83 ILE A CA 1
ATOM 675 C C . ILE A 1 83 ? -26.769 11.996 22.038 1.00 41.44 83 ILE A C 1
ATOM 677 O O . ILE A 1 83 ? -27.317 12.732 21.220 1.00 41.44 83 ILE A O 1
ATOM 681 N N . THR A 1 84 ? -27.328 10.880 22.538 1.00 37.38 84 THR A N 1
ATOM 682 C CA . THR A 1 84 ? -28.741 10.402 22.536 1.00 37.38 84 THR A CA 1
ATOM 683 C C . THR A 1 84 ? -29.326 9.612 21.339 1.00 37.38 84 THR A C 1
ATOM 685 O O . THR A 1 84 ? -29.620 10.192 20.307 1.00 37.38 84 THR A O 1
ATOM 688 N N . HIS A 1 85 ? -29.597 8.306 21.600 1.00 40.03 85 HIS A N 1
ATOM 689 C CA . HIS A 1 85 ? -30.897 7.565 21.515 1.00 40.03 85 HIS A CA 1
ATOM 690 C C . HIS A 1 85 ? -31.629 7.535 20.127 1.00 40.03 85 HIS A C 1
ATOM 692 O O . HIS A 1 85 ? -31.758 8.565 19.498 1.00 40.03 85 HIS A O 1
ATOM 698 N N . ILE A 1 86 ? -32.231 6.478 19.538 1.00 37.47 86 ILE A N 1
ATOM 699 C CA . ILE A 1 86 ? -32.833 5.186 19.944 1.00 37.47 86 ILE A CA 1
ATOM 700 C C . ILE A 1 86 ? -33.008 4.296 18.683 1.00 37.47 86 ILE A C 1
ATOM 702 O O . ILE A 1 86 ? -33.238 4.811 17.597 1.00 37.47 86 ILE A O 1
ATOM 706 N N . SER A 1 87 ? -33.055 2.974 18.893 1.00 45.19 87 SER A N 1
ATOM 707 C CA . SER A 1 87 ? -33.822 1.944 18.158 1.00 45.19 87 SER A CA 1
ATOM 708 C C . SER A 1 87 ? -33.720 1.873 16.629 1.00 45.19 87 SER A C 1
ATOM 710 O O . SER A 1 87 ? -34.486 2.505 15.912 1.00 45.19 87 SER A O 1
ATOM 712 N N . GLN A 1 88 ? -32.906 0.930 16.152 1.00 36.59 88 GLN A N 1
ATOM 713 C CA . GLN A 1 88 ? -33.279 -0.003 15.084 1.00 36.59 88 GLN A CA 1
ATOM 714 C C . GLN A 1 88 ? -32.325 -1.200 15.148 1.00 36.59 88 GLN A C 1
ATOM 716 O O . GLN A 1 88 ? -31.109 -1.040 15.124 1.00 36.59 88 GLN A O 1
ATOM 721 N N . LYS A 1 89 ? -32.876 -2.410 15.299 1.00 45.19 89 LYS A N 1
ATOM 722 C CA . LYS A 1 89 ? -32.122 -3.668 15.226 1.00 45.19 89 LYS A CA 1
ATOM 723 C C . LYS A 1 89 ? -31.665 -3.902 13.780 1.00 45.19 89 LYS A C 1
ATOM 725 O O . LYS A 1 89 ? -32.528 -3.987 12.907 1.00 45.19 89 LYS A O 1
ATOM 730 N N . PRO A 1 90 ? -30.375 -4.193 13.553 1.00 37.03 90 PRO A N 1
ATOM 731 C CA . PRO A 1 90 ? -30.018 -5.194 12.565 1.00 37.03 90 PRO A CA 1
ATOM 732 C C . PRO A 1 90 ? -29.221 -6.323 13.223 1.00 37.03 90 PRO A C 1
ATOM 734 O O . PRO A 1 90 ? -28.373 -6.112 14.086 1.00 37.03 90 PRO A O 1
ATOM 737 N N . VAL A 1 91 ? -29.574 -7.536 12.804 1.00 39.44 91 VAL A N 1
ATOM 738 C CA . VAL A 1 91 ? -28.892 -8.822 12.980 1.00 39.44 91 VAL A CA 1
ATOM 739 C C . VAL A 1 91 ? -27.448 -8.671 13.469 1.00 39.44 91 VAL A C 1
ATOM 741 O O . VAL A 1 91 ? -26.571 -8.231 12.724 1.00 39.44 91 VAL A O 1
ATOM 744 N N . GLN A 1 92 ? -27.215 -9.068 14.724 1.00 37.94 92 GLN A N 1
ATOM 745 C CA . GLN A 1 92 ? -25.887 -9.220 15.304 1.00 37.94 92 GLN A CA 1
ATOM 746 C C . GLN A 1 92 ? -25.103 -10.235 14.463 1.00 37.94 92 GLN A C 1
ATOM 748 O O . GLN A 1 92 ? -25.148 -11.439 14.703 1.00 37.94 92 GLN A O 1
ATOM 753 N N . ARG A 1 93 ? -24.332 -9.752 13.484 1.00 45.62 93 ARG A N 1
ATOM 754 C CA . ARG A 1 93 ? -23.045 -10.395 13.230 1.00 45.62 93 ARG A CA 1
ATOM 755 C C . ARG A 1 93 ? -22.295 -10.217 14.533 1.00 45.62 93 ARG A C 1
ATOM 757 O O . ARG A 1 93 ? -22.122 -9.078 14.963 1.00 45.62 93 ARG A O 1
ATOM 764 N N . VAL A 1 94 ? -21.964 -11.329 15.183 1.00 41.38 94 VAL A N 1
ATOM 765 C CA . VAL A 1 94 ? -21.163 -11.366 16.404 1.00 41.38 94 VAL A CA 1
ATOM 766 C C . VAL A 1 94 ? -19.837 -10.686 16.076 1.00 41.38 94 VAL A C 1
ATOM 768 O O . VAL A 1 94 ? -18.883 -11.295 15.601 1.00 41.38 94 VAL A O 1
ATOM 771 N N . ARG A 1 95 ? -19.831 -9.363 16.258 1.00 46.44 95 ARG A N 1
ATOM 772 C CA . ARG A 1 95 ? -18.665 -8.580 16.613 1.00 46.44 95 ARG A CA 1
ATOM 773 C C . ARG A 1 95 ? -18.020 -9.393 17.731 1.00 46.44 95 ARG A C 1
ATOM 775 O O . ARG A 1 95 ? -18.734 -9.717 18.682 1.00 46.44 95 ARG A O 1
ATOM 782 N N . PRO A 1 96 ? -16.741 -9.782 17.634 1.00 51.47 96 PRO A N 1
ATOM 783 C CA . PRO A 1 96 ? -16.015 -10.137 18.833 1.00 51.47 96 PRO A CA 1
ATOM 784 C C . PRO A 1 96 ? -16.079 -8.870 19.687 1.00 51.47 96 PRO A C 1
ATOM 786 O O . PRO A 1 96 ? -15.399 -7.887 19.392 1.00 51.47 96 PRO A O 1
ATOM 789 N N . GLU A 1 97 ? -17.024 -8.818 20.623 1.00 56.81 97 GLU A N 1
ATOM 790 C CA . GLU A 1 97 ? -16.946 -7.911 21.756 1.00 56.81 97 GLU A CA 1
ATOM 791 C C . GLU A 1 97 ? -15.588 -8.254 22.362 1.00 56.81 97 GLU A C 1
ATOM 793 O O . GLU A 1 97 ? -15.407 -9.343 22.907 1.00 56.81 97 GLU A O 1
ATOM 798 N N . LEU A 1 98 ? -14.576 -7.416 22.110 1.00 60.53 98 LEU A N 1
ATOM 799 C CA . LEU A 1 98 ? -13.359 -7.507 22.894 1.00 60.53 98 LEU A CA 1
ATOM 800 C C . LEU A 1 98 ? -13.831 -7.280 24.322 1.00 60.53 98 LEU A C 1
ATOM 802 O O . LEU A 1 98 ? -14.397 -6.225 24.606 1.00 60.53 98 LEU A O 1
ATOM 806 N N . ASP A 1 99 ? -13.661 -8.304 25.154 1.00 77.19 99 ASP A N 1
ATOM 807 C CA . ASP A 1 99 ? -14.050 -8.268 26.554 1.00 77.19 99 ASP A CA 1
ATOM 808 C C . ASP A 1 99 ? -13.551 -6.966 27.197 1.00 77.19 99 ASP A C 1
ATOM 810 O O . ASP A 1 99 ? -12.457 -6.488 26.874 1.00 77.19 99 ASP A O 1
ATOM 814 N N . GLU A 1 100 ? -14.346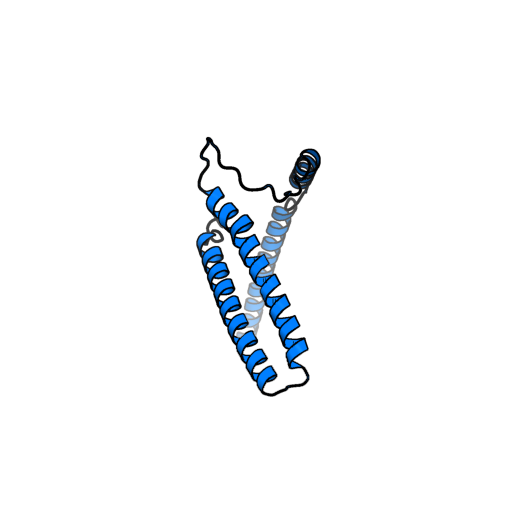 -6.376 28.089 1.00 75.88 100 GLU A N 1
ATOM 815 C CA . GLU A 1 100 ? -14.056 -5.080 28.717 1.00 75.88 100 GLU A CA 1
ATOM 816 C C . GLU A 1 100 ? -12.667 -5.085 29.377 1.00 75.88 100 GLU A C 1
ATOM 818 O O . GLU A 1 100 ? -11.931 -4.097 29.327 1.00 75.88 100 GLU A O 1
ATOM 823 N N . VAL A 1 101 ? -12.259 -6.247 29.894 1.00 78.56 101 VAL A N 1
ATOM 824 C CA . VAL A 1 101 ? -10.923 -6.509 30.440 1.00 78.56 101 VAL A CA 1
ATOM 825 C C . VAL A 1 101 ? -9.832 -6.368 29.378 1.00 78.56 101 VAL A C 1
ATOM 827 O O . VAL A 1 101 ? -8.802 -5.752 29.636 1.00 78.56 101 VAL A O 1
ATOM 830 N N . THR A 1 102 ? -10.054 -6.894 28.172 1.00 84.38 102 THR A N 1
ATOM 831 C CA . THR A 1 102 ? -9.100 -6.803 27.055 1.00 84.38 102 THR A CA 1
ATOM 832 C C . THR A 1 102 ? -8.947 -5.360 26.589 1.00 84.38 102 THR A C 1
ATOM 834 O O . THR A 1 102 ? -7.836 -4.920 26.303 1.00 84.38 102 THR A O 1
ATOM 837 N N . LEU A 1 103 ? -10.046 -4.603 26.544 1.00 85.38 103 LEU A N 1
ATOM 838 C CA . LEU A 1 103 ? -10.008 -3.182 26.200 1.00 85.38 103 LEU A CA 1
ATOM 839 C C . LEU A 1 103 ? -9.294 -2.360 27.273 1.00 85.38 103 LEU A C 1
ATOM 841 O O . LEU A 1 103 ? -8.465 -1.518 26.937 1.00 85.38 103 LEU A O 1
ATOM 845 N N . ARG A 1 104 ? -9.561 -2.631 28.556 1.00 82.56 104 ARG A N 1
ATOM 846 C CA . ARG A 1 104 ? -8.867 -1.965 29.663 1.00 82.56 104 ARG A CA 1
ATOM 847 C C . ARG A 1 104 ? -7.374 -2.290 29.658 1.00 82.56 104 ARG A C 1
ATOM 849 O O . ARG A 1 104 ? -6.571 -1.384 29.826 1.00 82.56 104 ARG A O 1
ATOM 856 N N . TYR A 1 105 ? -7.012 -3.547 29.416 1.00 84.81 105 TYR A N 1
ATOM 857 C CA . TYR A 1 105 ? -5.620 -3.982 29.314 1.00 84.81 105 TYR A CA 1
ATOM 858 C C . TYR A 1 105 ? -4.899 -3.341 28.125 1.00 84.81 105 TYR A C 1
ATOM 860 O O . TYR A 1 105 ? -3.776 -2.875 28.267 1.00 84.81 105 TYR A O 1
ATOM 868 N N . ALA A 1 106 ? -5.547 -3.265 26.961 1.00 85.38 106 ALA A N 1
ATOM 869 C CA . ALA A 1 106 ? -4.980 -2.587 25.800 1.00 85.38 106 ALA A CA 1
ATOM 870 C C . ALA A 1 106 ? -4.790 -1.084 26.052 1.00 85.38 106 ALA A C 1
ATOM 872 O O . ALA A 1 106 ? -3.774 -0.530 25.643 1.00 85.38 106 ALA A O 1
ATOM 873 N N . GLN A 1 107 ? -5.736 -0.438 26.742 1.00 83.00 107 GLN A N 1
ATOM 874 C CA . GLN A 1 107 ? -5.622 0.970 27.123 1.00 83.00 107 GLN A CA 1
ATOM 875 C C . GLN A 1 107 ? -4.467 1.191 28.105 1.00 83.00 107 GLN A C 1
ATOM 877 O O . GLN A 1 107 ? -3.641 2.062 27.870 1.00 83.00 107 GLN A O 1
ATOM 882 N N . ASP A 1 108 ? -4.361 0.360 29.140 1.00 86.25 108 ASP A N 1
ATOM 883 C CA . ASP A 1 108 ? -3.261 0.413 30.107 1.00 86.25 108 ASP A CA 1
ATOM 884 C C . ASP A 1 108 ? -1.904 0.179 29.428 1.00 86.25 108 ASP A C 1
ATOM 886 O O . ASP A 1 108 ? -0.940 0.889 29.693 1.00 86.25 108 ASP A O 1
ATOM 890 N N . LEU A 1 109 ? -1.834 -0.748 28.466 1.00 83.62 109 LEU A N 1
ATOM 891 C CA . LEU A 1 109 ? -0.626 -0.993 27.680 1.00 83.62 109 LEU A CA 1
ATOM 892 C C . LEU A 1 109 ? -0.251 0.204 26.797 1.00 83.62 109 LEU A C 1
ATOM 894 O O . LEU A 1 109 ? 0.928 0.461 26.608 1.00 83.62 109 LEU A O 1
ATOM 898 N N . ILE A 1 110 ? -1.226 0.935 26.251 1.00 81.81 110 ILE A N 1
ATOM 899 C CA . ILE A 1 110 ? -0.973 2.162 25.481 1.00 81.81 110 ILE A CA 1
ATOM 900 C C . ILE A 1 110 ? -0.513 3.291 26.405 1.00 81.81 110 ILE A C 1
ATOM 902 O O . ILE A 1 110 ? 0.444 3.984 26.073 1.00 81.81 110 ILE A O 1
ATOM 906 N N . ASP A 1 111 ? -1.165 3.452 27.557 1.00 78.62 111 ASP A N 1
ATOM 907 C CA . ASP A 1 111 ? -0.871 4.517 28.519 1.00 78.62 111 ASP A CA 1
ATOM 908 C C . ASP A 1 111 ? 0.486 4.312 29.210 1.00 78.62 111 ASP A C 1
ATOM 910 O O . ASP A 1 111 ? 1.172 5.279 29.540 1.00 78.62 111 ASP A O 1
ATOM 914 N N . THR A 1 112 ? 0.895 3.055 29.397 1.00 77.12 112 THR A N 1
ATOM 915 C CA . THR A 1 112 ? 2.214 2.681 29.931 1.00 77.12 112 THR A CA 1
ATOM 916 C C . THR A 1 112 ? 3.290 2.580 28.861 1.00 77.12 112 THR A C 1
ATOM 918 O O . THR A 1 112 ? 4.476 2.535 29.193 1.00 77.12 112 THR A O 1
ATOM 921 N N . ALA A 1 113 ? 2.925 2.534 27.579 1.00 76.56 113 ALA A N 1
ATOM 922 C CA . ALA A 1 113 ? 3.921 2.427 26.537 1.00 76.56 113 ALA A CA 1
ATOM 923 C C . ALA A 1 113 ? 4.642 3.766 26.343 1.00 76.56 113 ALA A C 1
ATOM 925 O O . ALA A 1 113 ? 4.078 4.759 25.891 1.00 76.56 113 ALA A O 1
ATOM 926 N N . GLU A 1 114 ? 5.937 3.752 26.638 1.00 76.56 114 GLU A N 1
ATOM 927 C CA . GLU A 1 114 ? 6.869 4.882 26.593 1.00 76.56 114 GLU A CA 1
ATOM 928 C C . GLU A 1 114 ? 7.224 5.348 25.162 1.00 76.56 114 GLU A C 1
ATOM 930 O O . GLU A 1 114 ? 8.341 5.791 24.883 1.00 76.56 114 GLU A O 1
ATOM 935 N N . TRP A 1 115 ? 6.292 5.246 24.211 1.00 79.81 115 TRP A N 1
ATOM 936 C CA . TRP A 1 115 ? 6.527 5.685 22.838 1.00 79.81 115 TRP A CA 1
ATOM 937 C C . TRP A 1 115 ? 6.721 7.202 22.798 1.00 79.81 115 TRP A C 1
ATOM 939 O O . TRP A 1 115 ? 5.818 7.976 23.111 1.00 79.81 115 TRP A O 1
ATOM 949 N N . GLY A 1 116 ? 7.902 7.636 22.363 1.00 77.25 116 GLY A N 1
ATOM 950 C CA . GLY A 1 116 ? 8.218 9.051 22.178 1.00 77.25 116 GLY A CA 1
ATOM 951 C C . GLY A 1 116 ? 8.746 9.768 23.421 1.00 77.25 116 GLY A C 1
ATOM 952 O O . GLY A 1 116 ? 8.928 10.983 23.361 1.00 77.25 116 GLY A O 1
ATOM 953 N N . ILE A 1 117 ? 9.046 9.056 24.515 1.00 82.69 117 ILE A N 1
ATOM 954 C CA . ILE A 1 117 ? 9.751 9.642 25.672 1.00 82.69 117 ILE A CA 1
ATOM 955 C C . ILE A 1 117 ? 11.150 10.137 25.278 1.00 82.69 117 ILE A C 1
ATOM 957 O O . ILE A 1 117 ? 11.618 11.163 25.770 1.00 82.69 117 ILE A O 1
ATOM 961 N N . ASP A 1 118 ? 11.811 9.441 24.358 1.00 88.69 118 ASP A N 1
ATOM 962 C CA . ASP A 1 118 ? 13.145 9.769 23.859 1.00 88.69 118 ASP A CA 1
ATOM 963 C C . ASP A 1 118 ? 13.143 10.814 22.732 1.00 88.69 118 ASP A C 1
ATOM 965 O O . ASP A 1 118 ? 14.193 11.387 22.427 1.00 88.69 118 ASP A O 1
ATOM 969 N N . LEU A 1 119 ? 11.978 11.126 22.156 1.00 89.38 119 LEU A N 1
ATOM 970 C CA . LEU A 1 119 ? 11.835 12.055 21.034 1.00 89.38 119 LEU A CA 1
ATOM 971 C C . LEU A 1 119 ? 12.489 13.429 21.292 1.00 89.38 119 LEU A C 1
ATOM 973 O O . LEU A 1 119 ? 13.239 13.878 20.425 1.00 89.38 119 LEU A O 1
ATOM 977 N N . PRO A 1 120 ? 12.328 14.079 22.466 1.00 89.31 120 PRO A N 1
ATOM 978 C CA . PRO A 1 120 ? 13.016 15.341 22.755 1.00 89.31 120 PRO A CA 1
ATOM 979 C C . PRO A 1 120 ? 14.549 15.216 22.737 1.00 89.31 120 PRO A C 1
ATOM 981 O O . PRO A 1 120 ? 15.255 16.137 22.324 1.00 89.31 120 PRO A O 1
ATOM 984 N N . SER A 1 121 ? 15.076 14.067 23.172 1.00 92.44 121 SER A N 1
ATOM 985 C CA . SER A 1 121 ? 16.515 13.788 23.168 1.00 92.44 121 SER A CA 1
ATOM 986 C C . SER A 1 121 ? 17.026 13.580 21.741 1.00 92.44 121 SER A C 1
ATOM 988 O O . SER A 1 121 ? 18.031 14.175 21.350 1.00 92.44 121 SER A O 1
ATOM 990 N N . VAL A 1 122 ? 16.288 12.820 20.924 1.00 93.88 122 VAL A N 1
ATOM 991 C CA . VAL A 1 122 ? 16.594 12.605 19.501 1.00 93.88 122 VAL A CA 1
ATOM 992 C C . VAL A 1 122 ? 16.559 13.923 18.719 1.00 93.88 122 VAL A C 1
ATOM 994 O O . VAL A 1 122 ? 17.466 14.196 17.933 1.00 93.88 122 VAL A O 1
ATOM 997 N N . GLU A 1 123 ? 15.566 14.783 18.957 1.00 93.38 123 GLU A N 1
ATOM 998 C CA . GLU A 1 123 ? 15.475 16.104 18.319 1.00 93.38 123 GLU A CA 1
ATOM 999 C C . GLU A 1 123 ? 16.658 17.009 18.695 1.00 93.38 123 GLU A C 1
ATOM 1001 O O . GLU A 1 123 ? 17.241 17.667 17.826 1.00 93.38 123 GLU A O 1
ATOM 1006 N N . SER A 1 124 ? 17.065 17.001 19.968 1.00 93.88 124 SER A N 1
ATOM 1007 C CA . SER A 1 124 ? 18.243 17.732 20.450 1.00 93.88 124 SER A CA 1
ATOM 1008 C C . SER A 1 124 ? 19.542 17.247 19.789 1.00 93.88 124 SER A C 1
ATOM 1010 O O . SER A 1 124 ? 20.353 18.049 19.306 1.00 93.88 124 SER A O 1
ATOM 1012 N N . GLN A 1 125 ? 19.726 15.928 19.690 1.00 94.38 125 GLN A N 1
ATOM 1013 C CA . GLN A 1 125 ? 20.874 15.329 19.005 1.00 94.38 125 GLN A CA 1
ATOM 1014 C C . GLN A 1 125 ? 20.893 15.677 17.512 1.00 94.38 125 GLN A C 1
ATOM 1016 O O . GLN A 1 125 ? 21.940 16.045 16.977 1.00 94.38 125 GLN A O 1
ATOM 1021 N N . LEU A 1 126 ? 19.736 15.635 16.844 1.00 94.75 126 LEU A N 1
ATOM 1022 C CA . LEU A 1 126 ? 19.608 16.005 15.435 1.00 94.75 126 LEU A CA 1
ATOM 1023 C C . LEU A 1 126 ? 19.966 17.482 15.205 1.00 94.75 126 LEU A C 1
ATOM 1025 O O . LEU A 1 126 ? 20.682 17.805 14.254 1.00 94.75 126 LEU A O 1
ATOM 1029 N N . GLY A 1 127 ? 19.500 18.378 16.078 1.00 94.38 127 GLY A N 1
ATOM 1030 C CA . GLY A 1 127 ? 19.864 19.796 16.050 1.00 94.38 127 GLY A CA 1
ATOM 1031 C C . GLY A 1 127 ? 21.371 20.008 16.209 1.00 94.38 127 GLY A C 1
ATOM 1032 O O . GLY A 1 127 ? 21.980 20.743 15.430 1.00 94.38 127 GLY A O 1
ATOM 1033 N N . SER A 1 128 ? 21.986 19.288 17.149 1.00 94.69 128 SER A N 1
ATOM 1034 C CA . SER A 1 128 ? 23.434 19.330 17.383 1.00 94.69 128 SER A CA 1
ATOM 1035 C C . SER A 1 128 ? 24.225 18.848 16.161 1.00 94.69 128 SER A C 1
ATOM 1037 O O . SER A 1 128 ? 25.168 19.512 15.728 1.00 94.69 128 SER A O 1
ATOM 1039 N N . HIS A 1 129 ? 23.801 17.741 15.540 1.00 97.12 129 HIS A N 1
ATOM 1040 C CA . HIS A 1 129 ?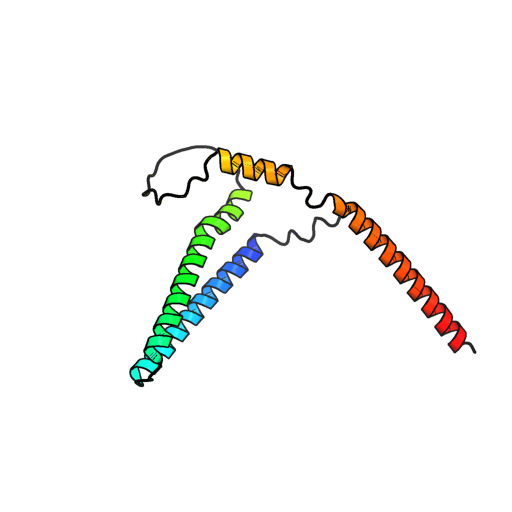 24.426 17.214 14.325 1.00 97.12 129 HIS A CA 1
ATOM 1041 C C . HIS A 1 129 ? 24.325 18.197 13.151 1.00 97.12 129 HIS A C 1
ATOM 1043 O O . HIS A 1 129 ? 25.297 18.396 12.424 1.00 97.12 129 HIS A O 1
ATOM 1049 N N . ARG A 1 130 ? 23.172 18.859 12.975 1.00 96.25 130 ARG A N 1
ATOM 1050 C CA . ARG A 1 130 ? 22.993 19.893 11.941 1.00 96.25 130 ARG A CA 1
ATOM 1051 C C . ARG A 1 130 ? 23.928 21.084 12.151 1.00 96.25 130 ARG A C 1
ATOM 1053 O O . ARG A 1 130 ? 24.547 21.529 11.190 1.00 96.25 130 ARG A O 1
ATOM 1060 N N . GLY A 1 131 ? 24.063 21.569 13.386 1.00 95.06 131 GLY A N 1
ATOM 1061 C CA . GLY A 1 131 ? 24.983 22.665 13.709 1.00 95.06 131 GLY A CA 1
ATOM 1062 C C . GLY A 1 131 ? 26.448 22.305 13.442 1.00 95.06 131 GLY A C 1
ATOM 1063 O O . GLY A 1 131 ? 27.187 23.085 12.837 1.00 95.06 131 GLY A O 1
ATOM 1064 N N . LEU A 1 132 ? 26.857 21.091 13.819 1.00 96.44 132 LEU A N 1
ATOM 1065 C CA . LEU A 1 132 ? 28.198 20.581 13.531 1.00 96.44 132 LEU A CA 1
ATOM 1066 C C . LEU A 1 132 ? 28.443 20.454 12.023 1.00 96.44 132 LEU A C 1
ATOM 1068 O O . LEU A 1 132 ? 29.472 20.913 11.533 1.00 96.44 132 LEU A O 1
ATOM 1072 N N . HIS A 1 133 ? 27.487 19.901 11.276 1.00 96.69 133 HIS A N 1
ATOM 1073 C CA . HIS A 1 133 ? 27.593 19.779 9.824 1.00 96.69 133 HIS A CA 1
ATOM 1074 C C . HIS A 1 133 ? 27.729 21.145 9.137 1.00 96.69 133 HIS A C 1
ATOM 1076 O O . HIS A 1 133 ? 28.614 21.314 8.302 1.00 96.69 133 HIS A O 1
ATOM 1082 N N . GLN A 1 134 ? 26.937 22.143 9.546 1.00 96.00 134 GLN A N 1
ATOM 1083 C CA . GLN A 1 134 ? 27.067 23.507 9.025 1.00 96.00 134 GLN A CA 1
ATOM 1084 C C . GLN A 1 134 ? 28.466 24.081 9.284 1.00 96.00 134 GLN A C 1
ATOM 1086 O O . GLN A 1 134 ? 29.079 24.660 8.393 1.00 96.00 134 GLN A O 1
ATOM 1091 N N . THR A 1 135 ? 29.003 23.863 10.486 1.00 96.81 135 THR A N 1
ATOM 1092 C CA . THR A 1 135 ? 30.346 24.333 10.853 1.00 96.81 135 THR A CA 1
ATOM 1093 C C . THR A 1 135 ? 31.432 23.685 9.985 1.00 96.81 135 THR A C 1
ATOM 1095 O O . THR A 1 135 ? 32.398 24.346 9.602 1.00 96.81 135 THR A O 1
ATOM 1098 N N . ILE A 1 136 ? 31.274 22.401 9.647 1.00 96.31 136 ILE A N 1
ATOM 1099 C CA . ILE A 1 136 ? 32.182 21.677 8.748 1.00 96.31 136 ILE A CA 1
ATOM 1100 C C . ILE A 1 136 ? 32.126 22.253 7.330 1.00 96.31 136 ILE A C 1
ATOM 1102 O O . ILE A 1 136 ? 33.178 22.491 6.737 1.00 96.31 136 ILE A O 1
ATOM 1106 N N . GLU A 1 137 ? 30.933 22.502 6.790 1.00 95.75 137 GLU A N 1
ATOM 1107 C CA . GLU A 1 137 ? 30.782 23.088 5.452 1.00 95.75 137 GLU A CA 1
ATOM 1108 C C . GLU A 1 137 ? 31.364 24.507 5.386 1.00 95.75 137 GLU A C 1
ATOM 1110 O O . GLU A 1 137 ? 32.092 24.837 4.448 1.00 95.75 137 GLU A O 1
ATOM 1115 N N . ASP A 1 138 ? 31.153 25.323 6.422 1.00 95.62 138 ASP A N 1
ATOM 1116 C CA . ASP A 1 138 ? 31.747 26.658 6.514 1.00 95.62 138 ASP A CA 1
ATOM 1117 C C . ASP A 1 138 ? 33.282 26.593 6.560 1.00 95.62 138 ASP A C 1
ATOM 1119 O O . ASP A 1 138 ? 33.970 27.405 5.932 1.00 95.62 138 ASP A O 1
ATOM 1123 N N . PHE A 1 139 ? 33.837 25.625 7.295 1.00 96.94 139 PHE A N 1
ATOM 1124 C CA . PHE A 1 139 ? 35.278 25.385 7.352 1.00 96.94 139 PHE A CA 1
ATOM 1125 C C . PHE A 1 139 ? 35.833 24.941 5.994 1.00 96.94 139 PHE A C 1
ATOM 1127 O O . PHE A 1 139 ? 36.815 25.509 5.515 1.00 96.94 139 PHE A O 1
ATOM 1134 N N . LYS A 1 140 ? 35.168 23.993 5.331 1.00 95.69 140 LYS A N 1
ATOM 1135 C CA . LYS A 1 140 ? 35.524 23.536 3.984 1.00 95.69 140 LYS A CA 1
ATOM 1136 C C . LYS A 1 140 ? 35.506 24.689 2.979 1.00 95.69 140 LYS A C 1
ATOM 1138 O O . LYS A 1 140 ? 36.468 24.866 2.239 1.00 95.69 140 LYS A O 1
ATOM 1143 N N . ALA A 1 141 ? 34.474 25.533 3.003 1.00 94.50 141 ALA A N 1
ATOM 1144 C CA . ALA A 1 141 ? 34.390 26.710 2.141 1.00 94.50 141 ALA A CA 1
ATOM 1145 C C . ALA A 1 141 ? 35.528 27.716 2.396 1.00 94.50 141 ALA A C 1
ATOM 1147 O O . ALA A 1 141 ? 35.981 28.390 1.471 1.00 94.50 141 ALA A O 1
ATOM 1148 N N . LYS A 1 142 ? 35.996 27.850 3.646 1.00 95.06 142 LYS A N 1
ATOM 1149 C CA . LYS A 1 142 ? 37.168 28.681 3.979 1.00 95.06 142 LYS A CA 1
ATOM 1150 C C . LYS A 1 142 ? 38.464 28.102 3.408 1.00 95.06 142 LYS A C 1
ATOM 1152 O O . LYS A 1 142 ? 39.242 28.874 2.861 1.00 95.06 142 LYS A O 1
ATOM 1157 N N . ILE A 1 143 ? 38.665 26.783 3.487 1.00 95.50 143 ILE A N 1
ATOM 1158 C CA . ILE A 1 143 ? 39.826 26.110 2.880 1.00 95.50 143 ILE A CA 1
ATOM 1159 C C . ILE A 1 143 ? 39.844 26.313 1.364 1.00 95.50 143 ILE A C 1
ATOM 1161 O O . ILE A 1 143 ? 40.868 26.711 0.820 1.00 95.50 143 ILE A O 1
ATOM 1165 N N . GLU A 1 144 ? 38.717 26.077 0.688 1.00 93.75 144 GLU A N 1
ATOM 1166 C CA . GLU A 1 144 ? 38.647 26.202 -0.774 1.00 93.75 144 GLU A CA 1
ATOM 1167 C C . GLU A 1 144 ? 38.942 27.630 -1.253 1.00 93.75 144 GLU A C 1
ATOM 1169 O O . GLU A 1 144 ? 39.657 27.797 -2.236 1.00 93.75 144 GLU A O 1
ATOM 1174 N N . ARG A 1 145 ? 38.468 28.667 -0.541 1.00 89.94 145 ARG A N 1
ATOM 1175 C CA . ARG A 1 145 ? 38.846 30.059 -0.859 1.00 89.94 145 ARG A CA 1
ATOM 1176 C C . ARG A 1 145 ? 40.339 30.303 -0.680 1.00 89.94 145 ARG A C 1
ATOM 1178 O O . ARG A 1 145 ? 40.967 30.798 -1.601 1.00 89.94 145 ARG A O 1
ATOM 1185 N N . ALA A 1 146 ? 40.909 29.901 0.458 1.00 90.69 146 ALA A N 1
ATOM 1186 C CA . ALA A 1 146 ? 42.334 30.095 0.719 1.00 90.69 146 ALA A CA 1
ATOM 1187 C C . ALA A 1 146 ? 43.225 29.401 -0.327 1.00 90.69 146 ALA A C 1
ATOM 1189 O O . ALA A 1 146 ? 44.273 29.927 -0.670 1.00 90.69 146 ALA A O 1
ATOM 1190 N N . ARG A 1 147 ? 42.789 28.251 -0.856 1.00 87.38 147 ARG A N 1
ATOM 1191 C CA . ARG A 1 147 ? 43.470 27.535 -1.943 1.00 87.38 147 ARG A CA 1
ATOM 1192 C C . ARG A 1 147 ? 43.311 28.208 -3.310 1.00 87.38 147 ARG A C 1
ATOM 1194 O O . ARG A 1 147 ? 44.167 28.038 -4.164 1.00 87.38 147 ARG A O 1
ATOM 1201 N N . ALA A 1 148 ? 42.193 28.889 -3.548 1.00 85.94 148 ALA A N 1
ATOM 1202 C CA . ALA A 1 148 ? 41.949 29.621 -4.790 1.00 85.94 148 ALA A CA 1
ATOM 1203 C C . ALA A 1 148 ? 42.654 30.988 -4.823 1.00 85.94 148 ALA A C 1
ATOM 1205 O O . ALA A 1 148 ? 42.878 31.522 -5.907 1.00 85.94 148 ALA A O 1
ATOM 1206 N N . ASP A 1 149 ? 42.976 31.539 -3.651 1.00 80.38 149 ASP A N 1
ATOM 1207 C CA . ASP A 1 149 ? 43.704 32.800 -3.478 1.00 80.38 149 ASP A CA 1
ATOM 1208 C C . ASP A 1 149 ? 45.247 32.628 -3.560 1.00 80.38 149 ASP A C 1
ATOM 1210 O O . ASP A 1 149 ? 45.973 33.619 -3.451 1.00 80.38 149 ASP A O 1
ATOM 1214 N N . GLU A 1 150 ? 45.742 31.394 -3.751 1.00 58.56 150 GLU A N 1
ATOM 1215 C CA . GLU A 1 150 ? 47.160 30.996 -3.908 1.00 58.56 150 GLU A CA 1
ATOM 1216 C C . GLU A 1 150 ? 47.516 30.722 -5.382 1.00 58.56 150 GLU A C 1
ATOM 1218 O O . GLU A 1 150 ? 48.594 31.187 -5.824 1.00 58.56 150 GLU A O 1
#

Organism: Cirrhinus mrigala (NCBI:txid683832)

Radius of gyration: 27.99 Å; chains: 1; bounding box: 81×57×57 Å

Secondary structure (DSSP, 8-state):
--SSSS-S-HHHHHHHHHHHHHHHHHHHHHHHHHHHHHHHTT-TTHHHHHHHHHHHHHHHHHHHHHIIIIIHHHHHGGG--------------------HHHHHHHHHHHHH--TTSSHHHHHHHHHHHHHHHHHHHHHHHHHHHHHH--

Foldseek 3Di:
DPVPPVPPDPVVVLVVVVVVLVVLVVVLVVQVVVLVVCVVVVPVCSVVSVVVSVVSVVVSVVVVVCCVPPVVVVSVVVPDPDDDDDDDDDDDPPDVPCPPVNVVVVVVCVVPDCPCVCVVVVVVVVVVVVVVVVVVVVVVVVVVVVVVVD

pLDDT: mean 78.96, std 21.44, range [36.59, 98.62]

InterPro domains:
  IPR043197 Plakin [PTHR23169] (5-150)
  IPR049538 Plectin-like, spectrin-like repeat [PF21020] (1-68)